Protein AF-0000000072896792 (afdb_homodimer)

Structure (mmCIF, N/CA/C/O backbone):
data_AF-0000000072896792-model_v1
#
loop_
_entity.id
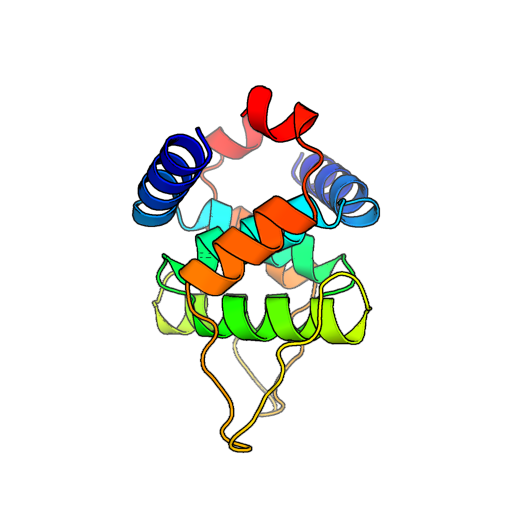_entity.type
_entity.pdbx_description
1 polymer 'Bromodomain and WD repeat-containing-like protein'
#
loop_
_atom_site.group_PDB
_atom_site.id
_atom_site.type_symbol
_atom_site.label_atom_id
_atom_site.label_alt_id
_atom_site.label_comp_id
_atom_site.label_asym_id
_atom_site.label_entity_id
_atom_site.label_seq_id
_atom_site.pdbx_PDB_ins_code
_atom_site.Cartn_x
_atom_site.Cartn_y
_atom_site.Cartn_z
_atom_site.occupancy
_atom_site.B_iso_or_equiv
_atom_site.auth_seq_id
_atom_site.auth_comp_id
_atom_site.auth_asym_id
_atom_site.auth_atom_id
_atom_site.pdbx_PDB_model_num
ATOM 1 N N . MET A 1 1 ? -11.273 21 -7.277 1 53.75 1 MET A N 1
ATOM 2 C CA . MET A 1 1 ? -10.195 20.438 -8.078 1 53.75 1 MET A CA 1
ATOM 3 C C . MET A 1 1 ? -9.703 19.125 -7.473 1 53.75 1 MET A C 1
ATOM 5 O O . MET A 1 1 ? -9.477 18.141 -8.195 1 53.75 1 MET A O 1
ATOM 9 N N . ASP A 1 2 ? -9.781 18.938 -6.039 1 69.81 2 ASP A N 1
ATOM 10 C CA . ASP A 1 2 ? -9.266 17.75 -5.352 1 69.81 2 ASP A CA 1
ATOM 11 C C . ASP A 1 2 ? -10.234 16.578 -5.477 1 69.81 2 ASP A C 1
ATOM 13 O O . ASP A 1 2 ? -9.82 15.422 -5.406 1 69.81 2 ASP A O 1
ATOM 17 N N . SER A 1 3 ? -11.32 16.953 -6.07 1 81.69 3 SER A N 1
ATOM 18 C CA . SER A 1 3 ? -12.367 15.93 -6.121 1 81.69 3 SER A CA 1
ATOM 19 C C . SER A 1 3 ? -12.156 14.977 -7.289 1 81.69 3 SER A C 1
ATOM 21 O O . SER A 1 3 ? -12.367 13.766 -7.16 1 81.69 3 SER A O 1
ATOM 23 N N . GLN A 1 4 ? -11.711 15.602 -8.383 1 86.88 4 GLN A N 1
ATOM 24 C CA . GLN A 1 4 ? -11.5 14.773 -9.562 1 86.88 4 GLN A CA 1
ATOM 25 C C . GLN A 1 4 ? -10.406 13.734 -9.32 1 86.88 4 GLN A C 1
ATOM 27 O O . GLN A 1 4 ? -10.523 12.586 -9.75 1 86.88 4 GLN A O 1
ATOM 32 N N . PHE A 1 5 ? -9.367 14.219 -8.648 1 88.62 5 PHE A N 1
ATOM 33 C CA . PHE A 1 5 ? -8.25 13.328 -8.344 1 88.62 5 PHE A CA 1
ATOM 34 C C . PHE A 1 5 ? -8.719 12.156 -7.488 1 88.62 5 PHE A C 1
ATOM 36 O O . PHE A 1 5 ? -8.391 11 -7.781 1 88.62 5 PHE A O 1
ATOM 43 N N . PHE A 1 6 ? -9.555 12.406 -6.574 1 92.56 6 PHE A N 1
ATOM 44 C CA . PHE A 1 6 ? -9.969 11.367 -5.641 1 92.56 6 PHE A CA 1
ATOM 45 C C . PHE A 1 6 ? -10.992 10.438 -6.285 1 92.56 6 PHE A C 1
ATOM 47 O O . PHE A 1 6 ? -11.016 9.242 -5.992 1 92.56 6 PHE A O 1
ATOM 54 N N . THR A 1 7 ? -11.789 11.039 -7.152 1 92.44 7 THR A N 1
ATOM 55 C CA . THR A 1 7 ? -12.711 10.195 -7.898 1 92.44 7 THR A CA 1
ATOM 56 C C . THR A 1 7 ? -11.953 9.211 -8.789 1 92.44 7 THR A C 1
ATOM 58 O O . THR A 1 7 ? -12.305 8.031 -8.859 1 92.44 7 THR A O 1
ATOM 61 N N . LYS A 1 8 ? -10.953 9.703 -9.445 1 91.06 8 LYS A N 1
ATOM 62 C CA . LYS A 1 8 ? -10.133 8.852 -10.305 1 91.06 8 LYS A CA 1
ATOM 63 C C . LYS A 1 8 ? -9.414 7.781 -9.492 1 91.06 8 LYS A C 1
ATOM 65 O O . LYS A 1 8 ? -9.352 6.617 -9.906 1 91.06 8 LYS A O 1
ATOM 70 N N . ALA A 1 9 ? -8.891 8.195 -8.344 1 89.94 9 ALA A N 1
ATOM 71 C CA . ALA A 1 9 ? -8.211 7.242 -7.473 1 89.94 9 ALA A CA 1
ATOM 72 C C . ALA A 1 9 ? -9.164 6.141 -7.016 1 89.94 9 ALA A C 1
ATOM 74 O O . ALA A 1 9 ? -8.789 4.973 -6.945 1 89.94 9 ALA A O 1
ATOM 75 N N . SER A 1 10 ? -10.32 6.535 -6.758 1 92.75 10 SER A N 1
ATOM 76 C CA . SER A 1 10 ? -11.328 5.566 -6.336 1 92.75 10 SER A CA 1
ATOM 77 C C . SER A 1 10 ? -11.68 4.609 -7.473 1 92.75 10 SER A C 1
ATOM 79 O O . SER A 1 10 ? -11.852 3.408 -7.246 1 92.75 10 SER A O 1
ATOM 81 N N . GLU A 1 11 ? -11.852 5.105 -8.656 1 93.75 11 GLU A N 1
ATOM 82 C CA . GLU A 1 11 ? -12.117 4.266 -9.812 1 93.75 11 GLU A CA 1
ATOM 83 C C . GLU A 1 11 ? -10.977 3.285 -10.062 1 93.75 11 GLU A C 1
ATOM 85 O O . GLU A 1 11 ? -11.211 2.117 -10.375 1 93.75 11 GLU A O 1
ATOM 90 N N . PHE A 1 12 ? -9.781 3.797 -9.922 1 92.62 12 PHE A N 1
ATOM 91 C CA . PHE A 1 12 ? -8.602 2.947 -10.086 1 92.62 12 PHE A CA 1
ATOM 92 C C . PHE A 1 12 ? -8.586 1.845 -9.031 1 92.62 12 PHE A C 1
ATOM 94 O O . PHE A 1 12 ? -8.359 0.677 -9.352 1 92.62 12 PHE A O 1
ATOM 101 N N . ALA A 1 13 ? -8.898 2.178 -7.836 1 94.44 13 ALA A N 1
ATOM 102 C CA . ALA A 1 13 ? -8.859 1.241 -6.719 1 94.44 13 ALA A CA 1
ATOM 103 C C . ALA A 1 13 ? -9.875 0.123 -6.898 1 94.44 13 ALA A C 1
ATOM 105 O O . ALA A 1 13 ? -9.664 -1.005 -6.449 1 94.44 13 ALA A O 1
ATOM 106 N N . SER A 1 14 ? -10.922 0.42 -7.59 1 93.56 14 SER A N 1
ATOM 107 C CA . SER A 1 14 ? -12.023 -0.527 -7.719 1 93.56 14 SER A CA 1
ATOM 108 C C . SER A 1 14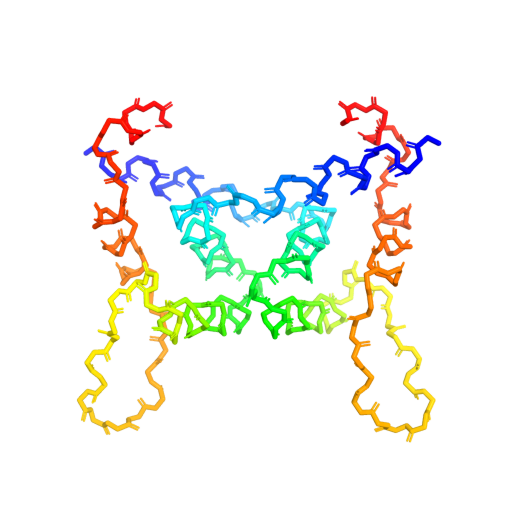 ? -11.656 -1.682 -8.641 1 93.56 14 SER A C 1
ATOM 110 O O . SER A 1 14 ? -12.297 -2.736 -8.609 1 93.56 14 SER A O 1
ATOM 112 N N . SER A 1 15 ? -10.648 -1.587 -9.391 1 94.81 15 SER A N 1
ATOM 113 C CA . SER A 1 15 ? -10.352 -2.609 -10.391 1 94.81 15 SER A CA 1
ATOM 114 C C . SER A 1 15 ? -8.859 -2.943 -10.398 1 94.81 15 SER A C 1
ATOM 116 O O . SER A 1 15 ? -8.297 -3.26 -11.453 1 94.81 15 SER A O 1
ATOM 118 N N . LEU A 1 16 ? -8.234 -2.84 -9.281 1 95.31 16 LEU A N 1
ATOM 119 C CA . LEU A 1 16 ? -6.805 -3.117 -9.219 1 95.31 16 LEU A CA 1
ATOM 120 C C . LEU A 1 16 ? -6.535 -4.609 -9.391 1 95.31 16 LEU A C 1
ATOM 122 O O . LEU A 1 16 ? -7.148 -5.438 -8.719 1 95.31 16 LEU A O 1
ATOM 126 N N . PRO A 1 17 ? -5.715 -4.969 -10.328 1 94.88 17 PRO A N 1
ATOM 127 C CA . PRO A 1 17 ? -5.34 -6.379 -10.445 1 94.88 17 PRO A CA 1
ATOM 128 C C . PRO A 1 17 ? -4.5 -6.863 -9.258 1 94.88 17 PRO A C 1
ATOM 130 O O . PRO A 1 17 ? -3.885 -6.051 -8.562 1 94.88 17 PRO A O 1
ATOM 133 N N . THR A 1 18 ? -4.383 -8.117 -9.062 1 96.38 18 THR A N 1
ATOM 134 C CA . THR A 1 18 ? -3.672 -8.727 -7.941 1 96.38 18 THR A CA 1
ATOM 135 C C . THR A 1 18 ? -2.197 -8.336 -7.961 1 96.38 18 THR A C 1
ATOM 137 O O . THR A 1 18 ? -1.596 -8.117 -6.906 1 96.38 18 THR A O 1
ATOM 140 N N . GLU A 1 19 ? -1.661 -8.172 -9.188 1 95.25 19 GLU A N 1
ATOM 141 C CA . GLU A 1 19 ? -0.245 -7.855 -9.359 1 95.25 19 GLU A CA 1
ATOM 142 C C . GLU A 1 19 ? 0.106 -6.52 -8.711 1 95.25 19 GLU A C 1
ATOM 144 O O . GLU A 1 19 ? 1.188 -6.363 -8.141 1 95.25 19 GLU A O 1
ATOM 149 N N . ILE A 1 20 ? -0.78 -5.641 -8.773 1 95.38 20 ILE A N 1
ATOM 150 C CA . ILE A 1 20 ? -0.51 -4.324 -8.211 1 95.38 20 ILE A CA 1
ATOM 151 C C . ILE A 1 20 ? -0.565 -4.387 -6.691 1 95.38 20 ILE A C 1
ATOM 153 O O . ILE A 1 20 ? 0.232 -3.742 -6.004 1 95.38 20 ILE A O 1
ATOM 157 N N . TYR A 1 21 ? -1.46 -5.141 -6.16 1 97.44 21 TYR A N 1
ATOM 158 C CA . TYR A 1 21 ? -1.501 -5.336 -4.715 1 97.44 21 TYR A CA 1
ATOM 159 C C . TYR A 1 21 ? -0.199 -5.945 -4.207 1 97.44 21 TYR A C 1
ATOM 161 O O . TYR A 1 21 ? 0.344 -5.512 -3.191 1 97.44 21 TYR A O 1
ATOM 169 N N . VAL A 1 22 ? 0.262 -6.934 -4.969 1 97.06 22 VAL A N 1
ATOM 170 C CA . VAL A 1 22 ? 1.492 -7.602 -4.562 1 97.06 22 VAL A CA 1
ATOM 171 C C . VAL A 1 22 ? 2.672 -6.641 -4.684 1 97.06 22 VAL A C 1
ATOM 173 O O . VAL A 1 22 ? 3.561 -6.625 -3.826 1 97.06 22 VAL A O 1
ATOM 176 N N . LEU A 1 23 ? 2.65 -5.809 -5.688 1 94.62 23 LEU A N 1
ATOM 177 C CA . LEU A 1 23 ? 3.699 -4.809 -5.848 1 94.62 23 LEU A CA 1
ATOM 178 C C . LEU A 1 23 ? 3.682 -3.812 -4.691 1 94.62 23 LEU A C 1
ATOM 180 O O . LEU A 1 23 ? 4.734 -3.455 -4.16 1 94.62 23 LEU A O 1
ATOM 184 N N . ILE A 1 24 ? 2.469 -3.334 -4.285 1 97.25 24 ILE A N 1
ATOM 185 C CA . ILE A 1 24 ? 2.332 -2.443 -3.141 1 97.25 24 ILE A CA 1
ATOM 186 C C . ILE A 1 24 ? 2.918 -3.109 -1.896 1 97.25 24 ILE A C 1
ATOM 188 O O . ILE A 1 24 ? 3.674 -2.484 -1.148 1 97.25 24 ILE A O 1
ATOM 192 N N . ALA A 1 25 ? 2.572 -4.355 -1.702 1 97.75 25 ALA A N 1
ATOM 193 C CA . ALA A 1 25 ? 3.119 -5.078 -0.555 1 97.75 25 ALA A CA 1
ATOM 194 C C . ALA A 1 25 ? 4.645 -5.121 -0.613 1 97.75 25 ALA A C 1
ATOM 196 O O . ALA A 1 25 ? 5.316 -4.973 0.411 1 97.75 25 ALA A O 1
ATOM 197 N N . GLN A 1 26 ? 5.207 -5.324 -1.769 1 95.94 26 GLN A N 1
ATOM 198 C CA . GLN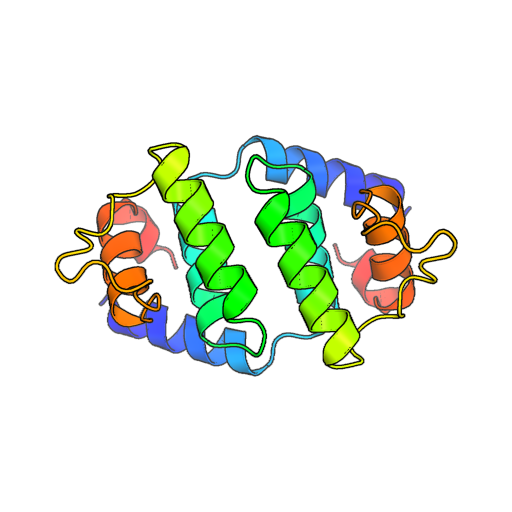 A 1 26 ? 6.656 -5.375 -1.954 1 95.94 26 GLN A CA 1
ATOM 199 C C . GLN A 1 26 ? 7.301 -4.035 -1.611 1 95.94 26 GLN A C 1
ATOM 201 O O . GLN A 1 26 ? 8.312 -3.988 -0.904 1 95.94 26 GLN A O 1
ATOM 206 N N . ILE A 1 27 ? 6.727 -3.023 -2.104 1 96.5 27 ILE A N 1
ATOM 207 C CA . ILE A 1 27 ? 7.246 -1.677 -1.884 1 96.5 27 ILE A CA 1
ATOM 208 C C . ILE A 1 27 ? 7.184 -1.337 -0.396 1 96.5 27 ILE A C 1
ATOM 210 O O . ILE A 1 27 ? 8.148 -0.816 0.168 1 96.5 27 ILE A O 1
ATOM 214 N N . LEU A 1 28 ? 6.109 -1.654 0.243 1 97.12 28 LEU A N 1
ATOM 215 C CA . LEU A 1 28 ? 5.934 -1.363 1.662 1 97.12 28 LEU A CA 1
ATOM 216 C C . LEU A 1 28 ? 6.898 -2.191 2.508 1 97.12 28 LEU A C 1
ATOM 218 O O . LEU A 1 28 ? 7.398 -1.718 3.531 1 97.12 28 LEU A O 1
ATOM 222 N N . ASN A 1 29 ? 7.156 -3.408 2.02 1 96.88 29 ASN A N 1
ATOM 223 C CA . ASN A 1 29 ? 8.039 -4.309 2.756 1 96.88 29 ASN A CA 1
ATOM 224 C C . ASN A 1 29 ? 9.477 -3.799 2.762 1 96.88 29 ASN A C 1
ATOM 226 O O . ASN A 1 29 ? 10.234 -4.07 3.697 1 96.88 29 ASN A O 1
ATOM 230 N N . ARG A 1 30 ? 9.805 -3.004 1.813 1 95.31 30 ARG A N 1
ATOM 231 C CA . ARG A 1 30 ? 11.156 -2.475 1.688 1 95.31 30 ARG A CA 1
ATOM 232 C C . ARG A 1 30 ? 11.258 -1.079 2.291 1 95.31 30 ARG A C 1
ATOM 234 O O . ARG A 1 30 ? 12.344 -0.499 2.346 1 95.31 30 ARG A O 1
ATOM 241 N N . GLY A 1 31 ? 10.117 -0.597 2.635 1 94.81 31 GLY A N 1
ATOM 242 C CA . GLY A 1 31 ? 10.086 0.739 3.209 1 94.81 31 GLY A CA 1
ATOM 243 C C . GLY A 1 31 ? 9.82 0.741 4.703 1 94.81 31 GLY A C 1
ATOM 244 O O . GLY A 1 31 ? 10.008 -0.276 5.371 1 94.81 31 GLY A O 1
ATOM 245 N N . PRO A 1 32 ? 9.508 1.873 5.273 1 96 32 PRO A N 1
ATOM 246 C CA . PRO A 1 32 ? 9.328 2.018 6.723 1 96 32 PRO A CA 1
ATOM 247 C C . PRO A 1 32 ? 8.008 1.421 7.215 1 96 32 PRO A C 1
ATOM 249 O O . PRO A 1 32 ? 7.734 1.433 8.414 1 96 32 PRO A O 1
ATOM 252 N N . SER A 1 33 ? 7.223 0.884 6.344 1 96.69 33 SER A N 1
ATOM 253 C CA . SER A 1 33 ? 5.879 0.428 6.691 1 96.69 33 SER A CA 1
ATOM 254 C C . SER A 1 33 ? 5.738 -1.078 6.5 1 96.69 33 SER A C 1
ATOM 256 O O . SER A 1 33 ? 4.852 -1.538 5.777 1 96.69 33 SER A O 1
ATOM 258 N N . ARG A 1 34 ? 6.418 -1.904 7.211 1 96 34 ARG A N 1
ATOM 259 C CA . ARG A 1 34 ? 6.512 -3.35 7.035 1 96 34 ARG A CA 1
ATOM 260 C C . ARG A 1 34 ? 5.285 -4.051 7.613 1 96 34 ARG A C 1
ATOM 262 O O . ARG A 1 34 ? 4.848 -5.078 7.09 1 96 34 ARG A O 1
ATOM 269 N N . LYS A 1 35 ? 4.789 -3.525 8.688 1 96.69 35 LYS A N 1
ATOM 270 C CA . LYS A 1 35 ? 3.602 -4.141 9.273 1 96.69 35 LYS A CA 1
ATOM 271 C C . LYS A 1 35 ? 2.418 -4.066 8.312 1 96.69 35 LYS A C 1
ATOM 273 O O . LYS A 1 35 ? 1.652 -5.023 8.188 1 96.69 35 LYS A O 1
ATOM 278 N N . ALA A 1 36 ? 2.334 -2.914 7.629 1 97.56 36 ALA A N 1
ATOM 279 C CA . ALA A 1 36 ? 1.268 -2.764 6.641 1 97.56 36 ALA A CA 1
ATOM 280 C C . ALA A 1 36 ? 1.441 -3.754 5.492 1 97.56 36 ALA A C 1
ATOM 282 O O . ALA A 1 36 ? 0.462 -4.316 4.996 1 97.56 36 ALA A O 1
ATOM 283 N N . ALA A 1 37 ? 2.658 -4.008 5.07 1 97.62 37 ALA A N 1
ATOM 284 C CA . ALA A 1 37 ? 2.936 -4.992 4.027 1 97.62 37 ALA A CA 1
ATOM 285 C C . ALA A 1 37 ? 2.451 -6.379 4.438 1 97.62 37 ALA A C 1
ATOM 287 O O . ALA A 1 37 ? 1.817 -7.082 3.648 1 97.62 37 ALA A O 1
ATOM 288 N N . GLU A 1 38 ? 2.715 -6.684 5.668 1 96 38 GLU A N 1
ATOM 289 C CA . GLU A 1 38 ? 2.328 -7.992 6.184 1 96 38 GLU A CA 1
ATOM 290 C C . GLU A 1 38 ? 0.811 -8.141 6.23 1 96 38 GLU A C 1
ATOM 292 O O . GLU A 1 38 ? 0.268 -9.156 5.789 1 96 38 GLU A O 1
ATOM 297 N N . VAL A 1 39 ? 0.138 -7.156 6.676 1 96.94 39 VAL A N 1
ATOM 298 C CA . VAL A 1 39 ? -1.315 -7.191 6.793 1 96.94 39 VAL A CA 1
AT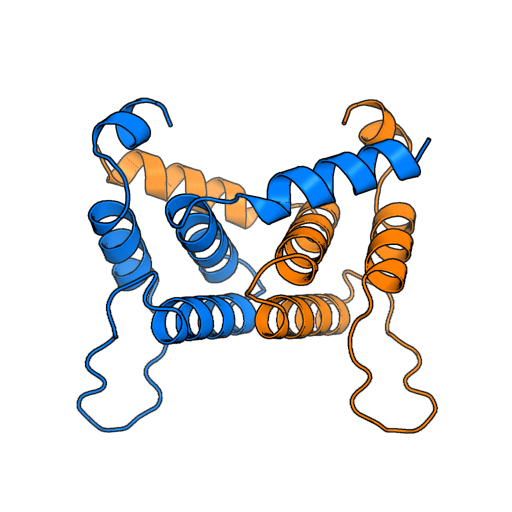OM 299 C C . VAL A 1 39 ? -1.945 -7.215 5.402 1 96.94 39 VAL A C 1
ATOM 301 O O . VAL A 1 39 ? -2.914 -7.941 5.164 1 96.94 39 VAL A O 1
ATOM 304 N N . LEU A 1 40 ? -1.376 -6.402 4.512 1 97.75 40 LEU A N 1
ATOM 305 C CA . LEU A 1 40 ? -1.855 -6.422 3.135 1 97.75 40 LEU A CA 1
ATOM 306 C C . LEU A 1 40 ? -1.752 -7.82 2.541 1 97.75 40 LEU A C 1
ATOM 308 O O . LEU A 1 40 ? -2.721 -8.336 1.978 1 97.75 40 LEU A O 1
ATOM 312 N N . TYR A 1 41 ? -0.653 -8.43 2.693 1 96.81 41 TYR A N 1
ATOM 313 C CA . TYR A 1 41 ? -0.459 -9.766 2.145 1 96.81 41 TYR A CA 1
ATOM 314 C C . TYR A 1 41 ? -1.442 -10.758 2.758 1 96.81 41 TYR A C 1
ATOM 316 O O . TYR A 1 41 ? -2.012 -11.594 2.055 1 96.81 41 TYR A O 1
ATOM 324 N N . GLU A 1 42 ? -1.645 -10.703 4.035 1 95.25 42 GLU A N 1
ATOM 325 C CA . GLU A 1 42 ? -2.596 -11.57 4.719 1 95.25 42 GLU A CA 1
ATOM 326 C C . GLU A 1 42 ? -4 -11.406 4.148 1 95.25 42 GLU A C 1
ATOM 328 O O . GLU A 1 42 ? -4.715 -12.398 3.959 1 95.25 42 GLU A O 1
ATOM 333 N N . GLU A 1 43 ? -4.387 -10.156 3.914 1 97.06 43 GLU A N 1
ATOM 334 C CA . GLU A 1 43 ? -5.699 -9.906 3.326 1 97.06 43 GLU A CA 1
ATOM 335 C C . GLU A 1 43 ? -5.801 -10.508 1.928 1 97.06 43 GLU A C 1
ATOM 337 O O . GLU A 1 43 ? -6.828 -11.094 1.57 1 97.06 43 GLU A O 1
ATOM 342 N N . LEU A 1 44 ? -4.723 -10.438 1.165 1 97.12 44 LEU A N 1
ATOM 343 C CA . LEU A 1 44 ? -4.719 -11.023 -0.173 1 97.12 44 LEU A CA 1
ATOM 344 C C . LEU A 1 44 ? -4.852 -12.539 -0.107 1 97.12 44 LEU A C 1
ATOM 346 O O . LEU A 1 44 ? -5.516 -13.148 -0.948 1 97.12 44 LEU A O 1
ATOM 350 N N . GLU A 1 45 ? -4.234 -13.148 0.911 1 95.25 45 GLU A N 1
ATOM 351 C CA . GLU A 1 45 ? -4.363 -14.586 1.128 1 95.25 45 GLU A CA 1
ATOM 352 C C . GLU A 1 45 ? -5.805 -14.977 1.448 1 95.25 45 GLU A C 1
ATOM 354 O O . GLU A 1 45 ? -6.34 -15.922 0.873 1 95.25 45 GLU A O 1
ATOM 359 N N . ILE A 1 46 ? -6.391 -14.203 2.322 1 95.81 46 ILE A N 1
ATOM 360 C CA . ILE A 1 46 ? -7.75 -14.461 2.775 1 95.81 46 ILE A CA 1
ATOM 361 C C . ILE A 1 46 ? -8.719 -14.336 1.601 1 95.81 46 ILE A C 1
ATOM 363 O O . ILE A 1 46 ? -9.664 -15.109 1.481 1 95.81 46 ILE A O 1
ATOM 367 N N . LEU A 1 47 ? -8.453 -13.43 0.685 1 96.38 47 LEU A N 1
ATOM 368 C CA . LEU A 1 47 ? -9.328 -13.164 -0.454 1 96.38 47 LEU A CA 1
ATOM 369 C C . LEU A 1 47 ? -9.055 -14.141 -1.59 1 96.38 47 LEU A C 1
ATOM 371 O O . LEU A 1 47 ? -9.758 -14.141 -2.602 1 96.38 47 LEU A O 1
ATOM 375 N N . GLY A 1 48 ? -8.008 -15.016 -1.438 1 96.38 48 GLY A N 1
ATOM 376 C CA . GLY A 1 48 ? -7.66 -16 -2.447 1 96.38 48 GLY A CA 1
ATOM 377 C C . GLY A 1 48 ? -6.941 -15.406 -3.645 1 96.38 48 GLY A C 1
ATOM 378 O O . GLY A 1 48 ? -6.895 -16.016 -4.715 1 96.38 48 GLY A O 1
ATOM 379 N N . MET A 1 49 ? -6.34 -14.18 -3.418 1 96.31 49 MET A N 1
ATOM 380 C CA . MET A 1 49 ? -5.656 -13.477 -4.5 1 96.31 49 MET A CA 1
ATOM 381 C C . MET A 1 49 ? -4.215 -13.953 -4.637 1 96.31 49 MET A C 1
ATOM 383 O O . MET A 1 49 ? -3.598 -13.789 -5.691 1 96.31 49 MET A O 1
ATOM 387 N N . VAL A 1 50 ? -3.695 -14.5 -3.557 1 96.25 50 VAL A N 1
ATOM 388 C CA . VAL A 1 50 ? -2.344 -15.047 -3.57 1 96.25 50 VAL A CA 1
ATOM 389 C C . VAL A 1 50 ? -2.332 -16.406 -2.875 1 96.25 50 VAL A C 1
ATOM 391 O O . VAL A 1 50 ? -3.299 -16.781 -2.201 1 96.25 50 VAL A O 1
ATOM 394 N N . GLN A 1 51 ? -1.282 -17.078 -3.053 1 92 51 GLN A N 1
ATOM 395 C CA . GLN A 1 51 ? -1.135 -18.375 -2.4 1 92 51 GLN A CA 1
ATOM 396 C C . GLN A 1 51 ? -0.938 -18.219 -0.896 1 92 51 GLN A C 1
ATOM 398 O O . GLN A 1 51 ? -0.272 -17.281 -0.448 1 92 51 GLN A O 1
ATOM 403 N N . LYS A 1 52 ? -1.563 -19.172 -0.257 1 88.31 52 LYS A N 1
ATOM 404 C CA . LYS A 1 52 ? -1.379 -19.172 1.191 1 88.31 52 LYS A CA 1
ATOM 405 C C . LYS A 1 52 ? 0.04 -19.578 1.567 1 88.31 52 LYS A C 1
ATOM 407 O O . LYS A 1 52 ? 0.605 -20.5 0.963 1 88.31 52 LYS A O 1
ATOM 412 N N . ARG A 1 53 ? 0.498 -18.781 2.551 1 77.62 53 ARG A N 1
ATOM 413 C CA . ARG A 1 53 ? 1.792 -19.172 3.102 1 77.62 53 ARG A CA 1
ATOM 414 C C . ARG A 1 53 ? 1.661 -20.406 3.996 1 77.62 53 ARG A C 1
ATOM 416 O O . ARG A 1 53 ? 0.67 -20.547 4.715 1 77.62 53 ARG A O 1
ATOM 423 N N . ILE A 1 54 ? 2.309 -21.5 3.758 1 69.38 54 ILE A N 1
ATOM 424 C CA . ILE A 1 54 ? 2.336 -22.703 4.594 1 69.38 54 ILE A CA 1
ATOM 425 C C . ILE A 1 54 ? 3.018 -22.391 5.922 1 69.38 54 ILE A C 1
ATOM 427 O O . ILE A 1 54 ? 4.164 -21.938 5.949 1 69.38 54 ILE A O 1
ATOM 431 N N . GLU A 1 55 ? 2.219 -21.922 6.809 1 66.06 55 GLU A N 1
ATOM 432 C CA . GLU A 1 55 ? 2.758 -21.609 8.133 1 66.06 55 GLU A CA 1
ATOM 433 C C . GLU A 1 55 ? 3.168 -22.891 8.859 1 66.06 55 GLU A C 1
ATOM 435 O O . GLU A 1 55 ? 2.326 -23.734 9.156 1 66.06 55 GLU A O 1
ATOM 440 N N . TRP A 1 56 ? 4.285 -23.469 8.633 1 61.78 56 TRP A N 1
ATOM 441 C CA . TRP A 1 56 ? 4.703 -24.672 9.352 1 61.78 56 TRP A CA 1
ATOM 442 C C . TRP A 1 56 ? 4.582 -24.469 10.859 1 61.78 56 TRP A C 1
ATOM 444 O O . TRP A 1 56 ? 3.891 -25.234 11.531 1 61.78 56 TRP A O 1
ATOM 454 N N . LEU A 1 57 ? 5.551 -23.922 11.57 1 55.62 57 LEU A N 1
ATOM 455 C CA . LEU A 1 57 ? 5.656 -24.062 13.016 1 55.62 57 LEU A CA 1
ATOM 456 C C . LEU A 1 57 ? 4.613 -23.203 13.727 1 55.62 57 LEU A C 1
ATOM 458 O O . LEU A 1 57 ? 4.617 -23.109 14.953 1 55.62 57 LEU A O 1
ATOM 462 N N . GLY A 1 58 ? 3.547 -22.859 13.094 1 56.31 58 GLY A N 1
ATOM 463 C CA . GLY A 1 58 ? 2.52 -22.141 13.836 1 56.31 58 GLY A CA 1
ATOM 464 C C . GLY A 1 58 ? 2.822 -20.656 14 1 56.31 58 GLY A C 1
ATOM 465 O O . GLY A 1 58 ? 2.033 -19.922 14.602 1 56.31 58 GLY A O 1
ATOM 466 N N . GLN A 1 59 ? 4.16 -20.281 14.039 1 54.84 59 GLN A N 1
ATOM 467 C CA . GLN A 1 59 ? 4.512 -18.906 14.398 1 54.84 59 GLN A CA 1
ATOM 468 C C . GLN A 1 59 ? 4.141 -17.938 13.289 1 54.84 59 GLN A C 1
ATOM 470 O O . GLN A 1 59 ? 4.125 -18.297 12.109 1 54.84 59 GLN A O 1
ATOM 475 N N . GLN A 1 60 ? 3.373 -16.969 13.633 1 55.75 60 GLN A N 1
ATOM 476 C CA . GLN A 1 60 ? 3.057 -15.891 12.703 1 55.75 60 GLN A CA 1
ATOM 477 C C . GLN A 1 60 ? 4.27 -15.523 11.852 1 55.75 60 GLN A C 1
ATOM 479 O O . GLN A 1 60 ? 5.293 -15.078 12.383 1 55.75 60 GLN A O 1
ATOM 484 N N . HIS A 1 61 ? 4.676 -16.172 10.828 1 62.31 61 HIS A N 1
ATOM 485 C CA . HIS A 1 61 ? 5.848 -15.961 9.977 1 62.31 61 HIS A CA 1
ATOM 486 C C . HIS A 1 61 ? 5.828 -14.57 9.352 1 62.31 61 HIS A C 1
ATOM 488 O O . HIS A 1 61 ? 4.773 -14.078 8.938 1 62.31 61 HIS A O 1
ATOM 494 N N . TYR A 1 62 ? 6.832 -13.922 9.531 1 78.25 62 TYR A N 1
ATOM 495 C CA . TYR A 1 62 ? 7.133 -12.641 8.906 1 78.25 62 TYR A CA 1
ATOM 496 C C . TYR A 1 62 ? 7.188 -12.766 7.391 1 78.25 62 TYR A C 1
ATOM 498 O O . TYR A 1 62 ? 7.641 -13.781 6.863 1 78.25 62 TYR A O 1
ATOM 506 N N . LEU A 1 63 ? 6.469 -11.992 6.715 1 87.06 63 LEU A N 1
ATOM 507 C CA . LEU A 1 63 ? 6.527 -11.875 5.262 1 87.06 63 LEU A CA 1
ATOM 508 C C . LEU A 1 63 ? 7.895 -11.367 4.812 1 87.06 63 LEU A C 1
ATOM 510 O O . LEU A 1 63 ? 8.336 -10.305 5.242 1 87.06 63 LEU A O 1
ATOM 514 N N . THR A 1 64 ? 8.633 -12.273 4.09 1 90.19 64 THR A N 1
ATOM 515 C CA . THR A 1 64 ? 9.945 -11.828 3.625 1 90.19 64 THR A CA 1
ATOM 516 C C . THR A 1 64 ? 9.844 -11.219 2.23 1 90.19 64 THR A C 1
ATOM 518 O O . THR A 1 64 ? 8.898 -11.5 1.49 1 90.19 64 THR A O 1
ATOM 521 N N . TYR A 1 65 ? 10.797 -10.438 1.921 1 92 65 TYR A N 1
ATOM 522 C CA . TYR A 1 65 ? 10.859 -9.812 0.603 1 92 65 TYR A CA 1
ATOM 523 C C . TYR A 1 65 ? 10.914 -10.875 -0.496 1 92 65 TYR A C 1
ATOM 525 O O . TYR A 1 65 ? 10.234 -10.75 -1.518 1 92 65 TYR A O 1
ATOM 533 N N . ASP A 1 66 ? 11.656 -11.938 -0.261 1 92.06 66 ASP A N 1
ATOM 534 C CA . ASP A 1 66 ? 11.805 -13.008 -1.245 1 92.06 66 ASP A CA 1
ATOM 535 C C . ASP A 1 66 ? 10.469 -13.688 -1.516 1 92.06 66 ASP A C 1
ATOM 537 O O . ASP A 1 66 ? 10.156 -14.031 -2.66 1 92.06 66 ASP A O 1
ATOM 541 N N . GLN A 1 67 ? 9.719 -13.891 -0.483 1 92.12 67 GLN A N 1
ATOM 542 C CA . GLN A 1 67 ? 8.406 -14.508 -0.641 1 92.12 67 GLN A CA 1
ATOM 543 C C . GLN A 1 67 ? 7.488 -13.625 -1.49 1 92.12 67 GLN A C 1
ATOM 545 O O . GLN A 1 67 ? 6.742 -14.133 -2.332 1 92.12 67 GLN A O 1
ATOM 550 N N . LEU A 1 68 ? 7.613 -12.344 -1.257 1 93.75 68 LEU A N 1
ATOM 551 C CA . LEU A 1 68 ? 6.824 -11.398 -2.045 1 93.75 68 LEU A CA 1
ATOM 552 C C . LEU A 1 68 ? 7.246 -11.43 -3.51 1 93.75 68 LEU A C 1
ATOM 554 O O . LEU A 1 68 ? 6.398 -11.445 -4.402 1 93.75 68 LEU A O 1
ATOM 558 N N . CYS A 1 69 ? 8.547 -11.414 -3.771 1 92.44 69 CYS A N 1
ATOM 559 C CA . CYS A 1 69 ? 9.055 -11.492 -5.137 1 92.44 69 CYS A CA 1
ATOM 560 C C . CYS A 1 69 ? 8.539 -12.742 -5.836 1 92.44 69 CYS A C 1
ATOM 562 O O . CYS A 1 69 ? 8.07 -12.68 -6.977 1 92.44 69 CYS A O 1
ATOM 564 N N . GLN A 1 70 ? 8.586 -13.844 -5.148 1 92.81 70 GLN A N 1
ATOM 565 C CA . GLN A 1 70 ? 8.109 -15.102 -5.715 1 92.81 70 GLN A CA 1
ATOM 566 C C . GLN A 1 70 ? 6.613 -15.031 -6.008 1 92.81 70 GLN A C 1
ATOM 568 O O . GLN A 1 70 ? 6.16 -15.492 -7.059 1 92.81 70 GLN A O 1
ATOM 573 N N . THR A 1 71 ? 5.848 -14.477 -5.09 1 93.94 71 THR A N 1
ATOM 574 C CA . THR A 1 71 ? 4.41 -14.328 -5.285 1 93.94 71 THR A CA 1
ATOM 575 C C . THR A 1 71 ? 4.117 -13.453 -6.504 1 93.94 71 THR A C 1
ATOM 577 O O . THR A 1 71 ? 3.25 -13.789 -7.312 1 93.94 71 THR A O 1
ATOM 580 N N . PHE A 1 72 ? 4.887 -12.359 -6.625 1 93.31 72 PHE A N 1
ATOM 581 C CA . PHE A 1 72 ? 4.711 -11.461 -7.762 1 93.31 72 PHE A CA 1
ATOM 582 C C . PHE A 1 72 ? 4.93 -12.211 -9.078 1 93.31 72 PHE A C 1
ATOM 584 O O . PHE A 1 72 ? 4.141 -12.07 -10.016 1 93.31 72 PHE A O 1
ATOM 591 N N . LEU A 1 73 ? 5.934 -13 -9.172 1 92 73 LEU A N 1
ATOM 592 C CA . LEU A 1 73 ? 6.258 -13.758 -10.375 1 92 73 LEU A CA 1
ATOM 593 C C . LEU A 1 73 ? 5.16 -14.766 -10.688 1 92 73 LEU A C 1
ATOM 595 O O . LEU A 1 73 ? 4.891 -15.055 -11.859 1 92 73 LEU A O 1
ATOM 599 N N . LEU A 1 74 ? 4.469 -15.273 -9.633 1 92.38 74 LEU A N 1
ATOM 600 C CA . LEU A 1 74 ? 3.418 -16.266 -9.812 1 92.38 74 LEU A CA 1
ATOM 601 C C . LEU A 1 74 ? 2.135 -15.625 -10.32 1 92.38 74 LEU A C 1
ATOM 603 O O . LEU A 1 74 ? 1.39 -16.234 -11.086 1 92.38 74 LEU A O 1
ATOM 607 N N . VAL A 1 75 ? 1.983 -14.375 -9.945 1 93.75 75 VAL A N 1
ATOM 608 C CA . VAL A 1 75 ? 0.712 -13.742 -10.281 1 93.75 75 VAL A CA 1
ATOM 609 C C . VAL A 1 75 ? 0.858 -12.938 -11.562 1 93.75 75 VAL A C 1
ATOM 611 O O . VAL A 1 75 ? -0.134 -12.633 -12.234 1 93.75 75 VAL A O 1
ATOM 614 N N . CYS A 1 76 ? 2 -12.453 -11.836 1 88.19 76 CYS A N 1
ATOM 615 C CA . CYS A 1 76 ? 2.23 -11.562 -12.969 1 88.19 76 CYS A CA 1
ATOM 616 C C . CYS A 1 76 ? 2.318 -12.352 -14.266 1 88.19 76 CYS A C 1
ATOM 618 O O . CYS A 1 76 ? 2.973 -13.398 -14.328 1 88.19 76 CYS A O 1
ATOM 620 N N . ASP A 1 77 ? 1.506 -11.867 -15.117 1 78.94 77 ASP A N 1
ATOM 621 C CA . ASP A 1 77 ? 1.679 -12.375 -16.469 1 78.94 77 ASP A CA 1
ATOM 622 C C . ASP A 1 77 ? 3.061 -12.023 -17.016 1 78.94 77 ASP A C 1
ATOM 624 O O . ASP A 1 77 ? 3.502 -10.883 -16.922 1 78.94 77 ASP A O 1
ATOM 628 N N . LYS A 1 78 ? 3.768 -12.969 -17.406 1 71.56 78 LYS A N 1
ATOM 629 C CA . LYS A 1 78 ? 5.125 -12.805 -17.922 1 71.56 78 LYS A CA 1
ATOM 630 C C . LYS A 1 78 ? 5.199 -11.648 -18.922 1 71.56 78 LYS A C 1
ATOM 632 O O . LYS A 1 78 ? 6.203 -10.938 -18.984 1 71.56 78 LYS A O 1
ATOM 637 N N . ASN A 1 79 ? 4.176 -11.422 -19.5 1 68.94 79 ASN A N 1
ATOM 638 C CA . ASN A 1 79 ? 4.152 -10.328 -20.469 1 68.94 79 ASN A CA 1
ATOM 639 C C . ASN A 1 79 ? 4.18 -8.969 -19.781 1 68.94 79 ASN A C 1
ATOM 641 O O . ASN A 1 79 ? 4.832 -8.039 -20.25 1 68.94 79 ASN A O 1
ATOM 645 N N . LEU A 1 80 ? 3.658 -8.789 -18.703 1 64.94 80 LEU A N 1
ATOM 646 C CA . LEU A 1 80 ? 3.619 -7.539 -17.953 1 64.94 80 LEU A CA 1
ATOM 647 C C . LEU A 1 80 ? 5 -7.191 -17.406 1 64.94 80 LEU A C 1
ATOM 649 O O . LEU A 1 80 ? 5.383 -6.02 -17.375 1 64.94 80 LEU A O 1
ATOM 653 N N . LEU A 1 81 ? 5.637 -8.234 -17 1 63.34 81 LEU A N 1
ATOM 654 C CA . LEU A 1 81 ? 6.977 -8.031 -16.453 1 63.34 81 LEU A CA 1
ATOM 655 C C . LEU A 1 81 ? 7.91 -7.438 -17.5 1 63.34 81 LEU A C 1
ATOM 657 O O . LEU A 1 81 ? 8.82 -6.676 -17.156 1 63.34 81 LEU A O 1
ATOM 661 N N . MET A 1 82 ? 7.594 -7.773 -18.672 1 58.84 82 MET A N 1
ATOM 662 C CA . MET A 1 82 ? 8.445 -7.277 -19.75 1 58.84 82 MET A CA 1
ATOM 663 C C . MET A 1 82 ? 8.188 -5.797 -20.016 1 58.84 82 MET A C 1
ATOM 665 O O . MET A 1 82 ? 9.047 -5.102 -20.547 1 58.84 82 MET A O 1
ATOM 669 N N . GLU A 1 83 ? 7.156 -5.352 -19.547 1 57.53 83 GLU A N 1
ATOM 670 C CA . GLU A 1 83 ? 6.785 -3.963 -19.797 1 57.53 83 GLU A CA 1
ATOM 671 C C . GLU A 1 83 ? 7.227 -3.055 -18.6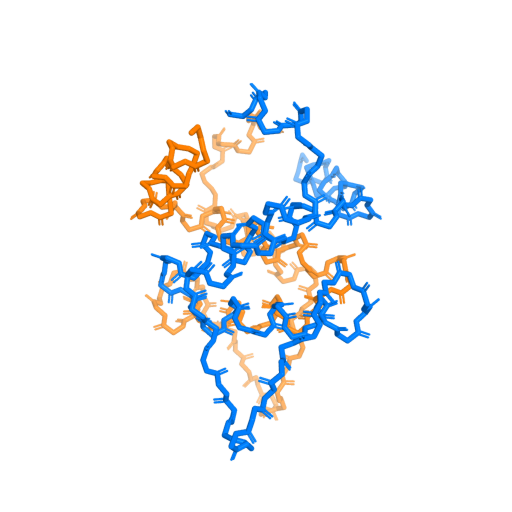56 1 57.53 83 GLU A C 1
ATOM 673 O O . GLU A 1 83 ? 7.422 -1.853 -18.844 1 57.53 83 GLU A O 1
ATOM 678 N N . LEU A 1 84 ? 7.574 -3.602 -17.516 1 55.81 84 LEU A N 1
ATOM 679 C CA . LEU A 1 84 ? 7.941 -2.789 -16.375 1 55.81 84 LEU A CA 1
ATOM 680 C C . LEU A 1 84 ? 9.461 -2.723 -16.219 1 55.81 84 LEU A C 1
ATOM 682 O O . LEU A 1 84 ? 10.172 -3.594 -16.703 1 55.81 84 LEU A O 1
ATOM 686 N N . MET B 1 1 ? 16.016 -11.617 -15.383 1 53.78 1 MET B N 1
ATOM 687 C CA . MET B 1 1 ? 15.188 -10.5 -15.836 1 53.78 1 MET B CA 1
ATOM 688 C C . MET B 1 1 ? 14.336 -9.945 -14.695 1 53.78 1 MET B C 1
ATOM 690 O O . MET B 1 1 ? 14.227 -8.727 -14.531 1 53.78 1 MET B O 1
ATOM 694 N N . ASP B 1 2 ? 13.922 -10.867 -13.648 1 69.12 2 ASP B N 1
ATOM 695 C CA . ASP B 1 2 ? 13.039 -10.477 -12.547 1 69.12 2 ASP B CA 1
ATOM 696 C C . ASP B 1 2 ? 13.805 -9.703 -11.477 1 69.12 2 ASP B C 1
ATOM 698 O O . ASP B 1 2 ? 13.234 -8.875 -10.773 1 69.12 2 ASP B O 1
ATOM 702 N N . SER B 1 3 ? 15.07 -9.703 -11.727 1 81.25 3 SER B N 1
ATOM 703 C CA . SER B 1 3 ? 15.914 -9.109 -10.695 1 81.25 3 SER B CA 1
ATOM 704 C C . SER B 1 3 ? 15.969 -7.59 -10.844 1 81.25 3 SER B C 1
ATOM 706 O O . SER B 1 3 ? 15.938 -6.859 -9.852 1 81.25 3 SER B O 1
ATOM 708 N N . GLN B 1 4 ? 16.031 -7.199 -12.117 1 86.62 4 GLN B N 1
ATOM 709 C CA . GLN B 1 4 ? 16.125 -5.762 -12.359 1 86.62 4 GLN B CA 1
ATOM 710 C C . GLN B 1 4 ? 14.867 -5.039 -11.867 1 86.62 4 GLN B C 1
ATOM 712 O O . GLN B 1 4 ? 14.961 -3.943 -11.305 1 86.62 4 GLN B O 1
ATOM 717 N N . PHE B 1 5 ? 13.766 -5.699 -12.133 1 88.19 5 PHE B N 1
ATOM 718 C CA . PHE B 1 5 ? 12.5 -5.117 -11.703 1 88.19 5 PHE B CA 1
ATOM 719 C C . PHE B 1 5 ? 12.461 -4.949 -10.188 1 88.19 5 PHE B C 1
ATOM 721 O O . PHE B 1 5 ? 12.094 -3.887 -9.688 1 88.19 5 PHE B O 1
ATOM 728 N N . PHE B 1 6 ? 12.953 -5.891 -9.508 1 92.5 6 PHE B N 1
ATOM 729 C CA . PHE B 1 6 ? 12.867 -5.863 -8.047 1 92.5 6 PHE B CA 1
ATOM 730 C C . PHE B 1 6 ? 13.898 -4.91 -7.461 1 92.5 6 PHE B C 1
ATOM 732 O O . PHE B 1 6 ? 13.656 -4.273 -6.438 1 92.5 6 PHE B O 1
ATOM 739 N N . THR B 1 7 ? 15.023 -4.844 -8.156 1 92.31 7 THR B N 1
ATOM 740 C CA . THR B 1 7 ? 16.016 -3.863 -7.727 1 92.31 7 THR B CA 1
ATOM 741 C C . THR B 1 7 ? 15.469 -2.445 -7.871 1 92.31 7 THR B C 1
ATOM 743 O O . THR B 1 7 ? 15.648 -1.612 -6.98 1 92.31 7 THR B O 1
ATOM 746 N N . LYS B 1 8 ? 14.844 -2.172 -8.969 1 90.81 8 LYS B N 1
ATOM 747 C CA . LYS B 1 8 ? 14.258 -0.859 -9.211 1 90.81 8 LYS B CA 1
ATOM 748 C C . LYS B 1 8 ? 13.156 -0.559 -8.195 1 90.81 8 LYS B C 1
ATOM 750 O O . LYS B 1 8 ? 13.07 0.555 -7.676 1 90.81 8 LYS B O 1
ATOM 755 N N . ALA B 1 9 ? 12.336 -1.581 -7.934 1 89.94 9 ALA B N 1
ATOM 756 C CA . ALA B 1 9 ? 11.266 -1.417 -6.949 1 89.94 9 ALA B CA 1
ATOM 757 C C . ALA B 1 9 ? 11.836 -1.092 -5.57 1 89.94 9 ALA B C 1
ATOM 759 O O . ALA B 1 9 ? 11.289 -0.257 -4.848 1 89.94 9 ALA B O 1
ATOM 760 N N . SER B 1 10 ? 12.883 -1.718 -5.285 1 92.69 10 SER B N 1
ATOM 761 C CA . SER B 1 10 ? 13.523 -1.468 -4 1 92.69 10 SER B CA 1
ATOM 762 C C . SER B 1 10 ? 14.102 -0.057 -3.938 1 92.69 10 SER B C 1
ATOM 764 O O . SER B 1 10 ? 14.008 0.613 -2.908 1 92.69 10 SER B O 1
ATOM 766 N N . GLU B 1 11 ? 14.742 0.386 -4.973 1 93.69 11 GLU B N 1
ATOM 767 C CA . GLU B 1 11 ? 15.266 1.748 -5.039 1 93.69 11 GLU B CA 1
ATOM 768 C C . GLU B 1 11 ? 14.148 2.777 -4.91 1 93.69 11 GLU B C 1
ATOM 770 O O . GLU B 1 11 ? 14.305 3.787 -4.223 1 93.69 11 GLU B O 1
ATOM 775 N N . PHE B 1 12 ? 13.07 2.494 -5.59 1 92.56 12 PHE B N 1
ATOM 776 C CA . PHE B 1 12 ? 11.906 3.377 -5.512 1 92.56 12 PHE B CA 1
ATOM 777 C C . PHE B 1 12 ? 11.367 3.434 -4.086 1 92.56 12 PHE B C 1
ATOM 779 O O . PHE B 1 12 ? 11.094 4.516 -3.562 1 92.56 12 PHE B O 1
ATOM 786 N N . ALA B 1 13 ? 11.297 2.326 -3.451 1 94.38 13 ALA B N 1
ATOM 787 C CA . ALA B 1 13 ? 10.734 2.223 -2.105 1 94.38 13 ALA B CA 1
ATOM 788 C C . ALA B 1 13 ? 11.586 2.99 -1.097 1 94.38 13 ALA B C 1
ATOM 790 O O . ALA B 1 13 ? 11.062 3.516 -0.11 1 94.38 13 ALA B O 1
ATOM 791 N N . SER B 1 14 ? 12.836 3.1 -1.385 1 93.44 14 SER B N 1
ATOM 792 C CA . SER B 1 14 ? 13.766 3.693 -0.429 1 93.44 14 SER B CA 1
ATOM 793 C C . SER B 1 14 ? 13.578 5.203 -0.347 1 93.44 14 SER B C 1
ATOM 795 O O . SER B 1 14 ? 14.008 5.836 0.622 1 93.44 14 SER B O 1
ATOM 797 N N . SER B 1 15 ? 12.906 5.816 -1.221 1 94.75 15 SER B N 1
ATOM 798 C CA . SER B 1 15 ? 12.82 7.273 -1.25 1 94.75 15 SER B CA 1
ATOM 799 C C . SER B 1 15 ? 11.406 7.742 -1.556 1 94.75 15 SER B C 1
ATOM 801 O O . SER B 1 15 ? 11.211 8.773 -2.199 1 94.75 15 SER B O 1
ATOM 803 N N . LEU B 1 16 ? 10.445 6.984 -1.14 1 95.25 16 LEU B N 1
ATOM 804 C CA . LEU B 1 16 ? 9.062 7.355 -1.416 1 95.25 16 LEU B CA 1
ATOM 805 C C . LEU B 1 16 ? 8.656 8.57 -0.594 1 95.25 16 LEU B C 1
ATOM 807 O O . LEU B 1 16 ? 8.859 8.602 0.622 1 95.25 16 LEU B O 1
ATOM 811 N N . PRO B 1 17 ? 8.18 9.594 -1.225 1 94.88 17 PRO B N 1
ATOM 812 C CA . PRO B 1 17 ? 7.66 10.727 -0.454 1 94.88 17 PRO B CA 1
ATOM 813 C C . PRO B 1 17 ? 6.398 10.375 0.335 1 94.88 17 PRO B C 1
ATOM 815 O O . PRO B 1 17 ? 5.707 9.406 0.001 1 94.88 17 PRO B O 1
ATOM 818 N N . THR B 1 18 ? 6.039 11.125 1.289 1 96.44 18 THR B N 1
ATOM 819 C CA . THR B 1 18 ? 4.902 10.891 2.172 1 96.44 18 THR B CA 1
ATOM 820 C C . THR B 1 18 ? 3.6 10.844 1.375 1 96.44 18 THR B C 1
ATOM 822 O O . THR B 1 18 ? 2.711 10.039 1.68 1 96.44 18 THR B O 1
ATOM 825 N N . GLU B 1 19 ? 3.545 11.656 0.308 1 95.25 19 GLU B N 1
ATOM 826 C CA . GLU B 1 19 ? 2.338 11.758 -0.507 1 95.25 19 GLU B CA 1
ATOM 827 C C . GLU B 1 19 ? 1.986 10.422 -1.146 1 95.25 19 GLU B C 1
ATOM 829 O O . GLU B 1 19 ? 0.809 10.07 -1.269 1 95.25 19 GLU B O 1
ATOM 834 N N . ILE B 1 20 ? 2.967 9.711 -1.498 1 95.38 20 ILE B N 1
ATOM 835 C CA . ILE B 1 20 ? 2.719 8.43 -2.148 1 95.38 20 ILE B CA 1
ATOM 836 C C . ILE B 1 20 ? 2.23 7.418 -1.118 1 95.38 20 ILE B C 1
ATOM 838 O O . ILE B 1 20 ? 1.354 6.602 -1.409 1 95.38 20 ILE B O 1
ATOM 842 N N . TYR B 1 21 ? 2.758 7.449 0.055 1 97.44 21 TYR B N 1
ATOM 843 C CA . TYR B 1 21 ? 2.266 6.578 1.118 1 97.44 21 TYR B CA 1
ATOM 844 C C . TYR B 1 21 ? 0.795 6.852 1.408 1 97.44 21 TYR B C 1
ATOM 846 O O . TYR B 1 21 ? 0.003 5.918 1.561 1 97.44 21 TYR B O 1
ATOM 854 N N . VAL B 1 22 ? 0.479 8.148 1.455 1 97.06 22 VAL B N 1
ATOM 855 C CA . VAL B 1 22 ? -0.901 8.516 1.75 1 97.06 22 VAL B CA 1
ATOM 856 C C . VAL B 1 22 ? -1.808 8.094 0.597 1 97.06 22 VAL B C 1
ATOM 858 O O . VAL B 1 22 ? -2.926 7.621 0.819 1 97.06 22 VAL B O 1
ATOM 861 N N . LEU B 1 23 ? -1.314 8.203 -0.601 1 94.69 23 LEU B N 1
ATOM 862 C CA . LEU B 1 23 ? -2.08 7.762 -1.76 1 94.69 23 LEU B CA 1
ATOM 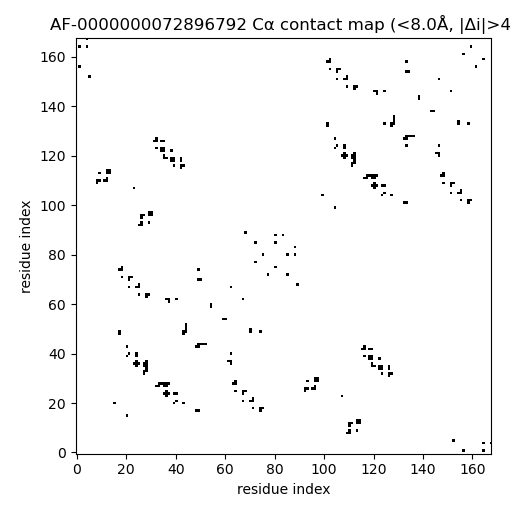863 C C . LEU B 1 23 ? -2.318 6.254 -1.709 1 94.69 23 LEU B C 1
ATOM 865 O O . LEU B 1 23 ? -3.426 5.789 -1.986 1 94.69 23 LEU B O 1
ATOM 869 N N . ILE B 1 24 ? -1.259 5.449 -1.37 1 97.31 24 ILE B N 1
ATOM 870 C CA . ILE B 1 24 ? -1.399 4.008 -1.213 1 97.31 24 ILE B CA 1
ATOM 871 C C . ILE B 1 24 ? -2.473 3.703 -0.17 1 97.31 24 ILE B C 1
ATOM 873 O O . ILE B 1 24 ? -3.34 2.855 -0.391 1 97.31 24 ILE B O 1
ATOM 877 N N . ALA B 1 25 ? -2.408 4.414 0.939 1 97.81 25 ALA B N 1
ATOM 878 C CA . ALA B 1 25 ? -3.422 4.207 1.972 1 97.81 25 ALA B CA 1
ATOM 879 C C . ALA B 1 25 ? -4.82 4.504 1.435 1 97.81 25 ALA B 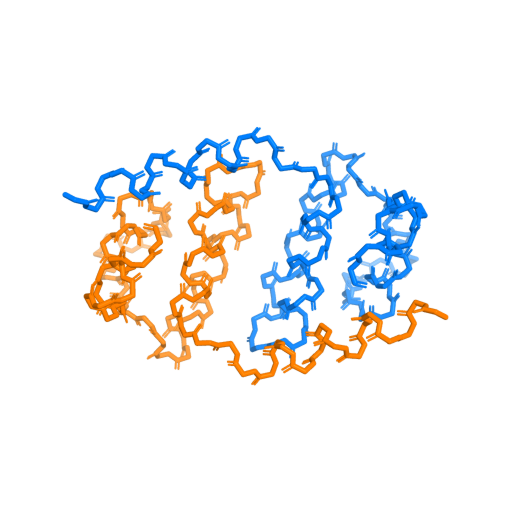C 1
ATOM 881 O O . ALA B 1 25 ? -5.773 3.785 1.741 1 97.81 25 ALA B O 1
ATOM 882 N N . GLN B 1 26 ? -4.973 5.531 0.648 1 96.06 26 GLN B N 1
ATOM 883 C CA . GLN B 1 26 ? -6.254 5.906 0.06 1 96.06 26 GLN B CA 1
ATOM 884 C C . GLN B 1 26 ? -6.77 4.816 -0.874 1 96.06 26 GLN B C 1
ATOM 886 O O . GLN B 1 26 ? -7.945 4.445 -0.813 1 96.06 26 GLN B O 1
ATOM 891 N N . ILE B 1 27 ? -5.914 4.348 -1.679 1 96.5 27 ILE B N 1
ATOM 892 C CA . ILE B 1 27 ? -6.27 3.318 -2.652 1 96.5 27 ILE B CA 1
ATOM 893 C C . ILE B 1 27 ? -6.68 2.039 -1.925 1 96.5 27 ILE B C 1
ATOM 895 O O . ILE B 1 27 ? -7.691 1.42 -2.266 1 96.5 27 ILE B O 1
ATOM 899 N N . LEU B 1 28 ? -5.945 1.66 -0.917 1 97.12 28 LEU B N 1
ATOM 900 C CA . LEU B 1 28 ? -6.238 0.448 -0.16 1 97.12 28 LEU B CA 1
ATOM 901 C C . LEU B 1 28 ? -7.551 0.589 0.607 1 97.12 28 LEU B C 1
ATOM 903 O O . LEU B 1 28 ? -8.297 -0.38 0.748 1 97.12 28 LEU B O 1
ATOM 907 N N . ASN B 1 29 ? -7.801 1.84 1.052 1 96.88 29 ASN B N 1
ATOM 908 C CA . ASN B 1 29 ? -9.008 2.094 1.828 1 96.88 29 ASN B CA 1
ATOM 909 C C . ASN B 1 29 ? -10.266 1.94 0.976 1 96.88 29 ASN B C 1
ATOM 911 O O . ASN B 1 29 ? -11.328 1.586 1.488 1 96.88 29 ASN B O 1
ATOM 915 N N . ARG B 1 30 ? -10.133 2.078 -0.283 1 95.38 30 ARG B N 1
ATOM 916 C CA . ARG B 1 30 ? -11.258 1.992 -1.204 1 95.38 30 ARG B CA 1
ATOM 917 C C . ARG B 1 30 ? -11.359 0.601 -1.819 1 95.38 30 ARG B C 1
ATOM 919 O O . ARG B 1 30 ? -12.289 0.314 -2.57 1 95.38 30 ARG B O 1
ATOM 926 N N . GLY B 1 31 ? -10.352 -0.16 -1.53 1 94.81 31 GLY B N 1
ATOM 927 C CA . GLY B 1 31 ? -10.336 -1.507 -2.08 1 94.81 31 GLY B CA 1
ATOM 928 C C . GLY B 1 31 ? -10.609 -2.578 -1.042 1 94.81 31 GLY B C 1
ATOM 929 O O . GLY B 1 31 ? -11.164 -2.295 0.02 1 94.81 31 GLY B O 1
ATOM 930 N N . PRO B 1 32 ? -10.336 -3.805 -1.352 1 96 32 PRO B N 1
ATOM 931 C CA . PRO B 1 32 ? -10.656 -4.934 -0.473 1 96 32 PRO B CA 1
ATOM 932 C C . PRO B 1 32 ? -9.695 -5.047 0.709 1 96 32 PRO B C 1
ATOM 934 O O . PRO B 1 32 ? -9.852 -5.93 1.556 1 96 32 PRO B O 1
ATOM 937 N N . SER B 1 33 ? -8.742 -4.176 0.813 1 96.69 33 SER B N 1
ATOM 938 C CA . SER B 1 33 ? -7.688 -4.285 1.817 1 96.69 33 SER B CA 1
ATOM 939 C C . SER B 1 33 ? -7.719 -3.107 2.785 1 96.69 33 SER B C 1
ATOM 941 O O . SER B 1 33 ? -6.715 -2.412 2.957 1 96.69 33 SER B O 1
ATOM 943 N N . ARG B 1 34 ? -8.711 -2.914 3.561 1 96.06 34 ARG B N 1
ATOM 944 C CA . ARG B 1 34 ? -8.953 -1.756 4.418 1 96.06 34 ARG B CA 1
ATOM 945 C C . ARG B 1 34 ? -8.117 -1.838 5.691 1 96.06 34 ARG B C 1
ATOM 947 O O . ARG B 1 34 ? -7.684 -0.814 6.219 1 96.06 34 ARG B O 1
ATOM 954 N N . LYS B 1 35 ? -7.945 -3.033 6.184 1 96.69 35 LYS B N 1
ATOM 955 C CA . LYS B 1 35 ? -7.137 -3.176 7.387 1 96.69 35 LYS B CA 1
ATOM 956 C C . LYS B 1 35 ? -5.695 -2.738 7.141 1 96.69 35 LYS B C 1
ATOM 958 O O . LYS B 1 35 ? -5.086 -2.084 7.988 1 96.69 35 LYS B O 1
ATOM 963 N N . ALA B 1 36 ? -5.215 -3.09 5.941 1 97.56 36 ALA B N 1
ATOM 964 C CA . ALA B 1 36 ? -3.863 -2.672 5.586 1 97.56 36 ALA B CA 1
ATOM 965 C C . ALA B 1 36 ? -3.768 -1.153 5.477 1 97.56 36 ALA B C 1
ATOM 967 O O . ALA B 1 36 ? -2.771 -0.555 5.887 1 97.56 36 ALA B O 1
ATOM 968 N N . ALA B 1 37 ? -4.781 -0.514 4.957 1 97.62 37 ALA B N 1
ATOM 969 C CA . ALA B 1 37 ? -4.824 0.943 4.879 1 97.62 37 ALA B CA 1
ATOM 970 C C . ALA B 1 37 ? -4.723 1.571 6.266 1 97.62 37 ALA B C 1
ATOM 972 O O . ALA B 1 37 ? -3.967 2.525 6.469 1 97.62 37 ALA B O 1
ATOM 973 N N . GLU B 1 38 ? -5.438 0.983 7.168 1 96 38 GLU B N 1
ATOM 974 C CA . GLU B 1 38 ? -5.449 1.497 8.531 1 96 38 GLU B CA 1
ATOM 975 C C . GLU B 1 38 ? -4.082 1.348 9.195 1 96 38 GLU B C 1
ATOM 977 O O . GLU B 1 38 ? -3.578 2.289 9.805 1 96 38 GLU B O 1
ATOM 982 N N . VAL B 1 39 ? -3.477 0.236 9.031 1 96.88 39 VAL B N 1
ATOM 983 C CA . VAL B 1 39 ? -2.176 -0.033 9.633 1 96.88 39 VAL B CA 1
ATOM 984 C C . VAL B 1 39 ? -1.112 0.852 8.992 1 96.88 39 VAL B C 1
ATOM 986 O O . VAL B 1 39 ? -0.239 1.386 9.68 1 96.88 39 VAL B O 1
ATOM 989 N N . LEU B 1 40 ? -1.212 0.993 7.664 1 97.69 40 LEU B N 1
ATOM 990 C CA . LEU B 1 40 ? -0.292 1.887 6.973 1 97.69 40 LEU B CA 1
ATOM 991 C C . LEU B 1 40 ? -0.387 3.305 7.527 1 97.69 40 LEU B C 1
ATOM 993 O O . LEU B 1 40 ? 0.631 3.914 7.859 1 97.69 40 LEU B O 1
ATOM 997 N N . TYR B 1 41 ? -1.552 3.789 7.668 1 96.81 41 TYR B N 1
ATOM 998 C CA . TYR B 1 41 ? -1.736 5.145 8.18 1 96.81 41 TYR B CA 1
ATOM 999 C C . TYR B 1 41 ? -1.187 5.273 9.594 1 96.81 41 TYR B C 1
ATOM 1001 O O . TYR B 1 41 ? -0.54 6.27 9.922 1 96.81 41 TYR B O 1
ATOM 1009 N N . GLU B 1 42 ? -1.429 4.309 10.422 1 95.25 42 GLU B N 1
ATOM 1010 C CA . GLU B 1 42 ? -0.914 4.309 11.781 1 95.25 42 GLU B CA 1
ATOM 1011 C C . GLU B 1 42 ? 0.61 4.383 11.797 1 95.25 42 GLU B C 1
ATOM 1013 O O . GLU B 1 42 ? 1.194 5.105 12.609 1 95.25 42 GLU B O 1
ATOM 1018 N N . GLU B 1 43 ? 1.233 3.605 10.922 1 97.06 43 GLU B N 1
ATOM 1019 C CA . GLU B 1 43 ? 2.689 3.641 10.828 1 97.06 43 GLU B CA 1
ATOM 1020 C C . GLU B 1 43 ? 3.182 5.02 10.398 1 97.06 43 GLU B C 1
ATOM 1022 O O . GLU B 1 43 ? 4.176 5.523 10.93 1 97.06 43 GLU B O 1
ATOM 1027 N N . LEU B 1 44 ? 2.453 5.656 9.492 1 97.12 44 LEU B N 1
ATOM 1028 C CA . LEU B 1 44 ? 2.83 6.992 9.047 1 97.12 44 LEU B CA 1
ATOM 1029 C C . LEU B 1 44 ? 2.703 8 10.188 1 97.12 44 LEU B C 1
ATOM 1031 O O . LEU B 1 44 ? 3.521 8.914 10.305 1 97.12 44 LEU B O 1
ATOM 1035 N N . GLU B 1 45 ? 1.683 7.812 11.031 1 95.19 45 GLU B N 1
ATOM 1036 C CA . GLU B 1 45 ? 1.511 8.664 12.203 1 95.19 45 GLU B CA 1
ATOM 1037 C C . GLU B 1 45 ? 2.676 8.5 13.18 1 95.19 45 GLU B C 1
ATOM 1039 O O . GLU B 1 45 ? 3.232 9.492 13.656 1 95.19 45 GLU B O 1
ATOM 1044 N N . ILE B 1 46 ? 3.041 7.277 13.406 1 95.81 46 ILE B N 1
ATOM 1045 C CA . ILE B 1 46 ? 4.105 6.949 14.352 1 95.81 46 ILE B CA 1
ATOM 1046 C C . ILE B 1 46 ? 5.43 7.527 13.852 1 95.81 46 ILE B C 1
ATOM 1048 O O . ILE B 1 46 ? 6.234 8.023 14.648 1 95.81 46 ILE B O 1
ATOM 1052 N N . LEU B 1 47 ? 5.633 7.57 12.555 1 96.31 47 LEU B N 1
ATOM 1053 C CA . LEU B 1 47 ? 6.875 8.047 11.953 1 96.31 47 LEU B CA 1
ATOM 1054 C C . LEU B 1 47 ? 6.871 9.562 11.812 1 96.31 47 LEU B C 1
ATOM 1056 O O . LEU B 1 47 ? 7.875 10.156 11.422 1 96.31 47 LEU B O 1
ATOM 1060 N N . GLY B 1 48 ? 5.711 10.219 12.141 1 96.31 48 GLY B N 1
ATOM 1061 C CA . GLY B 1 48 ? 5.59 11.664 12.062 1 96.31 48 GLY B CA 1
ATOM 1062 C C . GLY B 1 48 ? 5.43 12.172 10.641 1 96.31 48 GLY B C 1
ATOM 1063 O O . GLY B 1 48 ? 5.668 13.352 10.367 1 96.31 48 GLY B O 1
ATOM 1064 N N . MET B 1 49 ? 4.984 11.234 9.742 1 96.25 49 MET B N 1
ATOM 1065 C CA . MET B 1 49 ? 4.832 11.586 8.328 1 96.25 49 MET B CA 1
ATOM 1066 C C . MET B 1 49 ? 3.475 12.234 8.078 1 96.25 49 MET B C 1
ATOM 1068 O O . MET B 1 49 ? 3.295 12.938 7.078 1 96.25 49 MET B O 1
ATOM 1072 N N . VAL B 1 50 ? 2.537 11.953 8.938 1 96.31 50 VAL B N 1
ATOM 1073 C CA . VAL B 1 50 ? 1.21 12.547 8.836 1 96.31 50 VAL B CA 1
ATOM 1074 C C . VAL B 1 50 ? 0.759 13.039 10.211 1 96.31 50 VAL B C 1
ATOM 1076 O O . VAL B 1 50 ? 1.366 12.695 11.234 1 96.31 50 VAL B O 1
ATOM 1079 N N . GLN B 1 51 ? -0.262 13.789 10.188 1 91.88 51 GLN B N 1
ATOM 1080 C CA . GLN B 1 51 ? -0.816 14.281 11.445 1 91.88 51 GLN B CA 1
ATOM 1081 C C . GLN B 1 51 ? -1.494 13.156 12.227 1 91.88 51 GLN B C 1
ATOM 1083 O O . GLN B 1 51 ? -2.115 12.273 11.633 1 91.88 51 GLN B O 1
ATOM 1088 N N . LYS B 1 52 ? -1.286 13.305 13.523 1 88.06 52 LYS B N 1
ATOM 1089 C CA . LYS B 1 52 ? -1.955 12.328 14.375 1 88.06 52 LYS B CA 1
ATOM 1090 C C . LYS B 1 52 ? -3.463 12.562 14.406 1 88.06 52 LYS B C 1
ATOM 1092 O O . LYS B 1 52 ? -3.916 13.703 14.445 1 88.06 52 LYS B O 1
ATOM 1097 N N . ARG B 1 53 ? -4.117 11.398 14.328 1 77 53 ARG B N 1
ATOM 1098 C CA . ARG B 1 53 ? -5.562 11.477 14.5 1 77 53 ARG B CA 1
ATOM 1099 C C . ARG B 1 53 ? -5.934 11.727 15.961 1 77 53 ARG B C 1
ATOM 1101 O O . ARG B 1 53 ? -5.27 11.219 16.859 1 77 53 ARG B O 1
ATOM 1108 N N . ILE B 1 54 ? -6.605 12.789 16.344 1 68.62 54 ILE B N 1
ATOM 1109 C CA . ILE B 1 54 ? -7.09 13.086 17.688 1 68.62 54 ILE B CA 1
ATOM 1110 C C . ILE B 1 54 ? -8.133 12.047 18.094 1 68.62 54 ILE B C 1
ATOM 1112 O O . ILE B 1 54 ? -9.148 11.867 17.422 1 68.62 54 ILE B O 1
ATOM 1116 N N . GLU B 1 55 ? -7.66 10.969 18.547 1 65.38 55 GLU B N 1
ATOM 1117 C CA . GLU B 1 55 ? -8.562 9.922 19 1 65.38 55 GLU B CA 1
ATOM 1118 C C . GLU B 1 55 ? -9.367 10.359 20.219 1 65.38 55 GLU B C 1
ATOM 1120 O O . GLU B 1 55 ? -8.828 10.461 21.328 1 65.38 55 GLU B O 1
ATOM 1125 N N . TRP B 1 56 ? -10.336 11.172 20.125 1 60.03 56 TRP B N 1
ATOM 1126 C CA . TRP B 1 56 ? -11.102 11.609 21.281 1 60.03 56 TRP B CA 1
ATOM 1127 C C . TRP B 1 56 ? -11.617 10.414 22.078 1 60.03 56 TRP B C 1
ATOM 1129 O O . TRP B 1 56 ? -11.438 10.352 23.297 1 60.03 56 TRP B O 1
ATOM 1139 N N . LEU B 1 57 ? -12.586 9.656 21.609 1 55.03 57 LEU B N 1
ATOM 1140 C CA . LEU B 1 57 ? -13.305 8.766 22.516 1 55.03 57 LEU B CA 1
ATOM 1141 C C . LEU B 1 57 ? -12.508 7.492 22.766 1 55.03 57 LEU B C 1
ATOM 1143 O O . LEU B 1 57 ? -12.984 6.586 23.469 1 55.03 57 LEU B O 1
ATOM 1147 N N . GLY B 1 58 ? -11.25 7.473 22.594 1 55.94 58 GLY B N 1
ATOM 1148 C CA . GLY B 1 58 ? -10.5 6.285 22.969 1 55.94 58 GLY B CA 1
ATOM 1149 C C . GLY B 1 58 ? -10.641 5.148 21.969 1 55.94 58 GLY B C 1
ATOM 1150 O O . GLY B 1 58 ? -10.078 4.074 22.156 1 55.94 58 GLY B O 1
ATOM 1151 N N . GLN B 1 59 ? -11.828 5.066 21.219 1 54.47 59 GLN B N 1
ATOM 1152 C CA . GLN B 1 59 ? -12.109 3.891 20.391 1 54.47 59 GLN B CA 1
ATOM 1153 C C . GLN B 1 59 ? -11.195 3.826 19.172 1 54.47 59 GLN B C 1
ATOM 1155 O O . GLN B 1 59 ? -10.734 4.859 18.688 1 54.47 59 GLN B O 1
ATOM 1160 N N . GLN B 1 60 ? -10.555 2.705 19.031 1 55.44 60 GLN B N 1
ATOM 1161 C CA . GLN B 1 60 ? -9.773 2.42 17.828 1 55.44 60 GLN B CA 1
ATOM 1162 C C . GLN B 1 60 ? -10.453 2.975 16.594 1 55.44 60 GLN B C 1
ATOM 1164 O O . GLN B 1 60 ? -11.523 2.508 16.203 1 55.44 60 GLN B O 1
ATOM 1169 N N . HIS B 1 61 ? -10.508 4.227 16.25 1 61.69 61 HIS B N 1
ATOM 1170 C CA . HIS B 1 61 ? -11.195 4.91 15.156 1 61.69 61 HIS B CA 1
ATOM 1171 C C . HIS B 1 61 ? -10.773 4.355 13.805 1 61.69 61 HIS B C 1
ATOM 1173 O O . HIS B 1 61 ? -9.594 4.117 13.57 1 61.69 61 HIS B O 1
ATOM 1179 N N . TYR B 1 62 ? -11.664 3.92 13.125 1 78.12 62 TYR B N 1
ATOM 1180 C CA . TYR B 1 62 ? -11.562 3.512 11.727 1 78.12 62 TYR B CA 1
ATOM 1181 C C . TYR B 1 62 ? -11.109 4.672 10.852 1 78.12 62 TYR B C 1
ATOM 1183 O O . TYR B 1 62 ? -11.5 5.82 11.078 1 78.12 62 TYR B O 1
ATOM 1191 N N . LEU B 1 63 ? -10.086 4.523 10.148 1 86.94 63 LEU B N 1
ATOM 1192 C CA . LEU B 1 63 ? -9.617 5.469 9.141 1 86.94 63 LEU B CA 1
ATOM 1193 C C . LEU B 1 63 ? -10.648 5.625 8.023 1 86.94 63 LEU B C 1
ATOM 1195 O O . LEU B 1 63 ? -11.047 4.641 7.398 1 86.94 63 LEU B O 1
ATOM 1199 N N . THR B 1 64 ? -11.219 6.867 7.938 1 90.12 64 THR B N 1
ATOM 1200 C CA . THR B 1 64 ? -12.203 7.07 6.879 1 90.12 64 THR B CA 1
ATOM 1201 C C . THR B 1 64 ? -11.539 7.594 5.609 1 90.12 64 THR B C 1
ATOM 1203 O O . THR B 1 64 ? -10.445 8.164 5.668 1 90.12 64 THR B O 1
ATOM 1206 N N . TYR B 1 65 ? -12.188 7.398 4.551 1 92.25 65 TYR B N 1
ATOM 1207 C CA . TYR B 1 65 ? -11.695 7.883 3.264 1 92.25 65 TYR B CA 1
ATOM 1208 C C . TYR B 1 65 ? -11.523 9.398 3.281 1 92.25 65 TYR B C 1
ATOM 1210 O O . TYR B 1 65 ? -10.516 9.914 2.789 1 92.25 65 TYR B O 1
ATOM 1218 N N . ASP B 1 66 ? -12.453 10.094 3.912 1 92.19 66 ASP B N 1
ATOM 1219 C CA . ASP B 1 66 ? -12.398 11.547 3.977 1 92.19 66 ASP B CA 1
ATOM 1220 C C . ASP B 1 66 ? -11.172 12.023 4.75 1 92.19 66 ASP B C 1
ATOM 1222 O O . ASP B 1 66 ? -10.539 13.016 4.375 1 92.19 66 ASP B O 1
ATOM 1226 N N . GLN B 1 67 ? -10.859 11.336 5.797 1 92.19 67 GLN B N 1
ATOM 1227 C CA . GLN B 1 67 ? -9.68 11.68 6.582 1 92.19 67 GLN B CA 1
ATOM 1228 C C . GLN B 1 67 ? -8.406 11.516 5.758 1 92.19 67 GLN B C 1
ATOM 1230 O O . GLN B 1 67 ? -7.5 12.344 5.836 1 92.19 67 GLN B O 1
ATOM 1235 N N . LEU B 1 68 ? -8.414 10.477 4.977 1 93.81 68 LEU B N 1
ATOM 1236 C CA . LEU B 1 68 ? -7.273 10.242 4.102 1 93.81 68 LEU B CA 1
ATOM 1237 C C . LEU B 1 68 ? -7.156 11.336 3.047 1 93.81 68 LEU B C 1
ATOM 1239 O O . LEU B 1 68 ? -6.062 11.836 2.779 1 93.81 68 LEU B O 1
ATOM 1243 N N . CYS B 1 69 ? -8.273 11.695 2.416 1 92.5 69 CYS B N 1
ATOM 1244 C CA . CYS B 1 69 ? -8.281 12.773 1.432 1 92.5 69 CYS B CA 1
ATOM 1245 C C . CYS B 1 69 ? -7.742 14.07 2.033 1 92.5 69 CYS B C 1
ATOM 1247 O O . CYS B 1 69 ? -6.902 14.734 1.432 1 92.5 69 CYS B O 1
ATOM 1249 N N . GLN B 1 70 ? -8.195 14.375 3.207 1 92.81 70 GLN B N 1
ATOM 1250 C CA . GLN B 1 70 ? -7.742 15.578 3.885 1 92.81 70 GLN B CA 1
ATOM 1251 C C . GLN B 1 70 ? -6.246 15.516 4.18 1 92.81 70 GLN B C 1
ATOM 1253 O O . GLN B 1 70 ? -5.523 16.5 3.99 1 92.81 70 GLN B O 1
ATOM 1258 N N . THR B 1 71 ? -5.77 14.367 4.637 1 93.88 71 THR B N 1
ATOM 1259 C CA . THR B 1 71 ? -4.348 14.172 4.91 1 93.88 71 THR B CA 1
ATOM 1260 C C . THR B 1 71 ? -3.523 14.367 3.643 1 93.88 71 THR B C 1
ATOM 1262 O O . THR B 1 71 ? -2.488 15.031 3.662 1 93.88 71 THR B O 1
ATOM 1265 N N . PHE B 1 72 ? -4.027 13.789 2.539 1 93.38 72 PHE B N 1
ATOM 1266 C CA . PHE B 1 72 ? -3.338 13.922 1.262 1 93.38 72 PHE B CA 1
ATOM 1267 C C . PHE B 1 72 ? -3.193 15.391 0.872 1 93.38 72 PHE B C 1
ATOM 1269 O O . PHE B 1 72 ? -2.115 15.82 0.46 1 93.38 72 PHE B O 1
ATOM 1276 N N . LEU B 1 73 ? -4.215 16.156 1.009 1 92 73 LEU B N 1
ATOM 1277 C CA . LEU B 1 73 ? -4.203 17.578 0.661 1 92 73 LEU B CA 1
ATOM 1278 C C . LEU B 1 73 ? -3.221 18.344 1.54 1 92 73 LEU B C 1
ATOM 1280 O O . LEU B 1 73 ? -2.6 19.312 1.089 1 92 73 LEU B O 1
ATOM 1284 N N . LEU B 1 74 ? -3.033 17.875 2.799 1 92.62 74 LEU B N 1
ATOM 1285 C CA . LEU B 1 74 ? -2.145 18.547 3.742 1 92.62 74 LEU B CA 1
ATOM 1286 C C . LEU B 1 74 ? -0.684 18.25 3.416 1 92.62 74 LEU B C 1
ATOM 1288 O O . LEU B 1 74 ? 0.181 19.109 3.594 1 92.62 74 LEU B O 1
ATOM 1292 N N . VAL B 1 75 ? -0.487 17.078 2.85 1 93.88 75 VAL B N 1
ATOM 1293 C CA . VAL B 1 75 ? 0.901 16.688 2.639 1 93.88 75 VAL B CA 1
ATOM 1294 C C . VAL B 1 75 ? 1.328 17.031 1.215 1 93.88 75 VAL B C 1
ATOM 1296 O O . VAL B 1 75 ? 2.523 17.125 0.926 1 93.88 75 VAL B O 1
ATOM 1299 N N . CYS B 1 76 ? 0.413 17.062 0.326 1 88.06 76 CYS B N 1
ATOM 1300 C CA . CYS B 1 76 ? 0.723 17.25 -1.085 1 88.06 76 CYS B CA 1
ATOM 1301 C C . CYS B 1 76 ? 0.97 18.734 -1.385 1 88.06 76 CYS B C 1
ATOM 1303 O O . CYS B 1 76 ? 0.228 19.594 -0.917 1 88.06 76 CYS B O 1
ATOM 1305 N N . ASP B 1 77 ? 2.074 18.859 -2 1 78.44 77 ASP B N 1
ATOM 1306 C CA . ASP B 1 77 ? 2.303 20.188 -2.561 1 78.44 77 ASP B CA 1
ATOM 1307 C C . ASP B 1 77 ? 1.258 20.531 -3.623 1 78.44 77 ASP B C 1
ATOM 1309 O O . ASP B 1 77 ? 0.972 19.703 -4.5 1 78.44 77 ASP B O 1
ATOM 1313 N N . LYS B 1 78 ? 0.593 21.547 -3.445 1 71.31 78 LYS B N 1
ATOM 1314 C CA . LYS B 1 78 ? -0.463 21.984 -4.352 1 71.31 78 LYS B CA 1
ATOM 1315 C C . LYS B 1 78 ? -0.02 21.875 -5.809 1 71.31 78 LYS B C 1
ATOM 1317 O O . LYS B 1 78 ? -0.827 21.562 -6.688 1 71.31 78 LYS B O 1
ATOM 1322 N N . ASN B 1 79 ? 1.154 21.953 -5.973 1 67.94 79 ASN B N 1
ATOM 1323 C CA . ASN B 1 79 ? 1.667 21.844 -7.336 1 67.94 79 ASN B CA 1
ATOM 1324 C C . ASN B 1 79 ? 1.59 20.422 -7.852 1 67.94 79 ASN B C 1
ATOM 1326 O O . ASN B 1 79 ? 1.291 20.188 -9.023 1 67.94 79 ASN B O 1
ATOM 1330 N N . LEU B 1 80 ? 1.715 19.453 -7.133 1 64.31 80 LEU B N 1
ATOM 1331 C CA . LEU B 1 80 ? 1.671 18.047 -7.523 1 64.31 80 LEU B CA 1
ATOM 1332 C C . LEU B 1 80 ? 0.254 17.625 -7.902 1 64.31 80 LEU B C 1
ATOM 1334 O O . LEU B 1 80 ? 0.061 16.844 -8.828 1 64.31 80 LEU B O 1
ATOM 1338 N N . LEU B 1 81 ? -0.634 18.188 -7.145 1 63.09 81 LEU B N 1
ATOM 1339 C CA . LEU B 1 81 ? -2.033 17.859 -7.402 1 63.09 81 LEU B CA 1
ATOM 1340 C C . LEU B 1 81 ? -2.445 18.312 -8.805 1 63.09 81 LEU B C 1
ATOM 1342 O O . LEU B 1 81 ? -3.289 17.688 -9.438 1 63.09 81 LEU B O 1
ATOM 1346 N N . MET B 1 82 ? -1.801 19.312 -9.195 1 58.47 82 MET B N 1
ATOM 1347 C CA . MET B 1 82 ? -2.133 19.844 -10.516 1 58.47 82 MET B CA 1
ATOM 1348 C C . MET B 1 82 ? -1.597 18.938 -11.6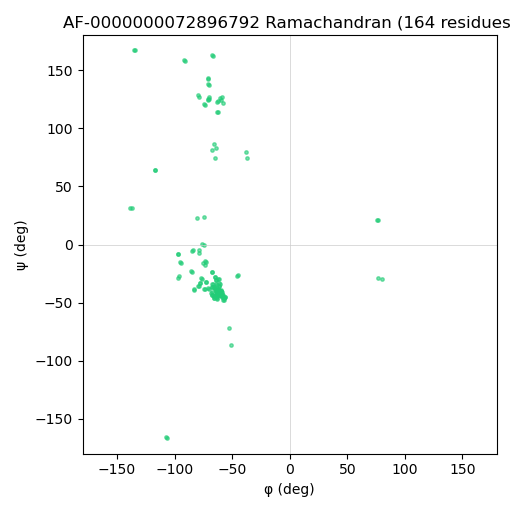17 1 58.47 82 MET B C 1
ATOM 1350 O O . MET B 1 82 ? -2.094 18.969 -12.75 1 58.47 82 MET B O 1
ATOM 1354 N N . GLU B 1 83 ? -0.728 18.156 -11.266 1 57.06 83 GLU B N 1
ATOM 1355 C CA . GLU B 1 83 ? -0.094 17.312 -12.273 1 57.06 83 GLU B CA 1
ATOM 1356 C C . GLU B 1 83 ? -0.779 15.945 -12.352 1 57.06 83 GLU B C 1
ATOM 1358 O O . GLU B 1 83 ? -0.718 15.273 -13.383 1 57.06 83 GLU B O 1
ATOM 1363 N N . LEU B 1 84 ? -1.564 15.586 -11.375 1 55.28 84 LEU B N 1
ATOM 1364 C CA . LEU B 1 84 ? -2.191 14.266 -11.359 1 55.28 84 LEU B CA 1
ATOM 1365 C C . LEU B 1 84 ? -3.646 14.352 -11.805 1 55.28 84 LEU B C 1
ATOM 1367 O O . LEU B 1 84 ? -4.34 15.32 -11.5 1 55.28 84 LEU B O 1
#

InterPro domains:
  IPR057452 BRWD/PHIP, N-terminal domain [PF25437] (13-81)

pLDDT: mean 86.88, std 13.77, range [53.75, 97.81]

Organism: NCBI:txid35525

Nearest PDB structures (foldseek):
  5i9f-assembly1_A  TM=6.764E-01  e=3.784E+00  unidentified
  5i9g-assembly1_C  TM=6.792E-01  e=5.452E+00  unidentified
  3x1l-assembly1_G  TM=3.502E-01  e=8.347E+00  Archaeoglobus fulgidus DSM 4304
  3x1l-assembly1_G  TM=3.500E-01  e=6.167E+00  Archaeoglobus fulgidus DSM 4304

Secondary structure (DSSP, 8-state):
-HHHHHHHHHHHHTT--HHHHHHHHHHHHTTT-HHHHHHHHHHHHHTTSSPPP---SSS-----HHHHHHHHHHHS-HHHHHH-/-HHHHHHHHHHHHTT--HHHHHHHHHHHHTTT-HHHHHHHHHHHHHTTSSPPP---SSS-----HHHHHHHHHHHS-HHHHHH-

Radius of gyration: 16.22 Å; Cα contacts (8 Å, |Δi|>4): 168; chains: 2; bounding box: 29×47×43 Å

Sequence (168 aa):
MDSQFFTKASEFASSLPTEIYVLIAQILNRGPSRKAAEVLYEELEILGMVQKRIEWLGQQHYLTYDQLCQTFLLVCDKNLLMELMDSQFFTKASEFASSLPTEIYVLIAQILNRGPSRKAAEVLYEELEILGMVQKRIEWLGQQHYLTYDQLCQTFLLVCDKNLLMEL

Solvent-accessible surface area (backbone atoms only — not comparable to full-atom values): 9609 Å² total; per-residue (Å²): 120,71,58,60,50,50,50,51,45,47,59,51,26,68,66,62,55,63,50,56,54,45,48,51,29,47,31,27,53,59,31,95,36,40,67,21,17,43,44,36,49,51,46,33,32,73,72,63,68,43,78,73,77,81,63,74,88,69,54,88,70,78,76,48,70,66,59,44,54,53,50,38,63,71,64,37,54,71,67,55,60,71,73,98,119,73,58,59,54,51,50,51,45,46,58,52,28,66,66,62,54,63,50,56,54,46,48,52,29,46,32,27,52,60,31,97,37,41,68,20,17,42,45,35,50,51,46,34,32,74,72,64,66,43,79,72,78,82,63,75,86,71,57,89,72,78,77,48,70,66,57,44,54,54,49,39,62,71,63,39,54,72,69,58,59,72,73,94

Foldseek 3Di:
DVVVVVVVVVVCVVDPALLVLLVVLLVCCPDPNQVVSLVSVVVCCVVVRWPDDPPPPPPSDRDDSVNSVVRSVVNDDPVVVVVD/DVVVVVVVVVVCVVDPALLVLLVVLLVCCPDPNQVVSLVSVVVCCVVVRWPDDPPPPPPPDRDDNVNSVVRSVVNDDPVVVVVD